Protein AF-A0A535AU39-F1 (afdb_monomer_lite)

Foldseek 3Di:
DDPPPPPPDPPPVVVVVVVVVVVVLVVLLVVLVVLVVVLLVLLVVLLPPPDPVSVVSNVVSLCQLVDPPDPDCSRLCNSCVSNVHDSVVVNVVSVVVSVVVVVVVVVVVVVVVVVVVVPPDDD

Secondary structure (DSSP, 8-state):
---------TT-HHHHHHHHHHHHHHHHHHHHHHHHHHHHHHHHHHTT--SHHHHHHHHHHHHHHH--S---TTSHHHHHHHTT--HHHHHHHHHHHHHHHHHHHHHHHHHHHHHHHTT----

Structure (mmCIF, N/CA/C/O backbone):
data_AF-A0A535AU39-F1
#
_entry.id   AF-A0A535AU39-F1
#
loop_
_atom_site.group_PDB
_atom_site.id
_atom_site.type_symbol
_atom_site.label_atom_id
_atom_site.label_alt_id
_atom_site.label_comp_id
_atom_site.label_asym_id
_atom_site.label_entity_id
_atom_site.label_seq_id
_atom_site.pdbx_PDB_ins_code
_atom_site.Cartn_x
_atom_site.Cartn_y
_atom_site.Cartn_z
_atom_site.occupancy
_atom_site.B_iso_or_equiv
_atom_site.auth_seq_id
_atom_site.auth_comp_id
_atom_site.auth_asym_id
_atom_site.auth_atom_id
_atom_site.pdbx_PDB_model_num
ATOM 1 N N . MET A 1 1 ? 20.926 -8.770 -53.263 1.00 43.84 1 MET A N 1
ATOM 2 C CA . MET A 1 1 ? 21.446 -9.957 -52.551 1.00 43.84 1 MET A CA 1
ATOM 3 C C . MET A 1 1 ? 22.374 -9.451 -51.469 1.00 43.84 1 MET A C 1
ATOM 5 O O . MET A 1 1 ? 23.566 -9.347 -51.707 1.00 43.84 1 MET A O 1
ATOM 9 N N . ASN A 1 2 ? 21.834 -9.047 -50.320 1.00 40.00 2 ASN A N 1
ATOM 10 C CA . ASN A 1 2 ? 22.649 -8.445 -49.267 1.00 40.00 2 ASN A CA 1
ATOM 11 C C . ASN A 1 2 ? 22.235 -9.064 -47.926 1.00 40.00 2 ASN A C 1
ATOM 13 O O . ASN A 1 2 ? 21.694 -8.388 -47.061 1.00 40.00 2 ASN A O 1
ATOM 17 N N . ASN A 1 3 ? 22.465 -10.372 -47.778 1.00 46.44 3 ASN A N 1
ATOM 18 C CA . ASN A 1 3 ? 22.571 -10.984 -46.457 1.00 46.44 3 ASN A CA 1
ATOM 19 C C . ASN A 1 3 ? 23.986 -10.693 -45.955 1.00 46.44 3 ASN A C 1
ATOM 21 O O . ASN A 1 3 ? 24.897 -11.503 -46.113 1.00 46.44 3 ASN A O 1
ATOM 25 N N . SER A 1 4 ? 24.183 -9.501 -45.397 1.00 49.53 4 SER A N 1
ATOM 26 C CA . SER A 1 4 ? 25.342 -9.232 -44.556 1.00 49.53 4 SER A CA 1
ATOM 27 C C . SER A 1 4 ? 25.182 -10.064 -43.289 1.00 49.53 4 SER A C 1
ATOM 29 O O . SER A 1 4 ? 24.395 -9.735 -42.401 1.00 49.53 4 SER A O 1
ATOM 31 N N . LEU A 1 5 ? 25.894 -11.187 -43.271 1.00 53.16 5 LEU A N 1
ATOM 32 C CA . LEU A 1 5 ? 26.159 -12.007 -42.103 1.00 53.16 5 LEU A CA 1
ATOM 33 C C . LEU A 1 5 ? 26.654 -11.095 -40.977 1.00 53.16 5 LEU A C 1
ATOM 35 O O . LEU A 1 5 ? 27.794 -10.635 -40.997 1.00 53.16 5 LEU A O 1
ATOM 39 N N . VAL A 1 6 ? 25.786 -10.834 -40.001 1.00 56.03 6 VAL A N 1
ATOM 40 C CA . VAL A 1 6 ? 26.198 -10.343 -38.689 1.00 56.03 6 VAL A CA 1
ATOM 41 C C . VAL A 1 6 ? 26.995 -11.483 -38.069 1.00 56.03 6 VAL A C 1
ATOM 43 O O . VAL A 1 6 ? 26.440 -12.395 -37.457 1.00 56.03 6 VAL A O 1
ATOM 46 N N . PH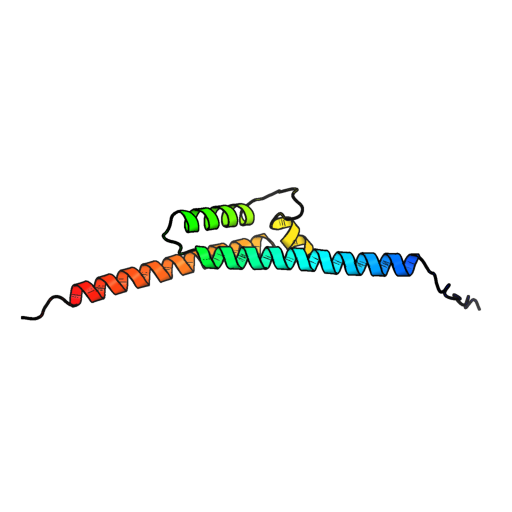E A 1 7 ? 28.304 -11.477 -38.298 1.00 47.31 7 PHE A N 1
ATOM 47 C CA . PHE A 1 7 ? 29.234 -12.176 -37.433 1.00 47.31 7 PHE A CA 1
ATOM 48 C C . PHE A 1 7 ? 29.077 -11.520 -36.059 1.00 47.31 7 PHE A C 1
ATOM 50 O O . PHE A 1 7 ? 29.540 -10.402 -35.847 1.00 47.31 7 PHE A O 1
ATOM 57 N N . ARG A 1 8 ? 28.290 -12.158 -35.180 1.00 58.34 8 ARG A N 1
ATOM 58 C CA . ARG A 1 8 ? 28.130 -11.747 -33.784 1.00 58.34 8 ARG A CA 1
ATOM 59 C C . ARG A 1 8 ? 29.518 -11.739 -33.160 1.00 58.34 8 ARG A C 1
ATOM 61 O O . ARG A 1 8 ? 30.106 -12.803 -32.978 1.00 58.34 8 ARG A O 1
ATOM 68 N N . ASP A 1 9 ? 30.019 -10.554 -32.845 1.00 61.50 9 ASP A N 1
ATOM 69 C CA . ASP A 1 9 ? 31.149 -10.425 -31.941 1.00 61.50 9 ASP A CA 1
ATOM 70 C C . ASP A 1 9 ? 30.758 -11.107 -30.610 1.00 61.50 9 ASP A C 1
ATOM 72 O O . ASP A 1 9 ? 29.681 -10.810 -30.076 1.00 61.50 9 ASP A O 1
ATOM 76 N N . PRO A 1 10 ? 31.559 -12.050 -30.076 1.00 63.94 10 PRO A N 1
ATOM 77 C CA . PRO A 1 10 ? 31.291 -12.694 -28.787 1.00 63.94 10 PRO A CA 1
ATOM 78 C C . PRO A 1 10 ? 31.254 -11.704 -27.606 1.00 63.94 10 PRO A C 1
ATOM 80 O O . PRO A 1 10 ? 30.829 -12.082 -26.516 1.00 63.94 10 PRO A O 1
ATOM 83 N N . THR A 1 11 ? 31.642 -10.445 -27.835 1.00 66.56 11 THR A N 1
ATOM 84 C CA . THR A 1 11 ? 31.619 -9.325 -26.889 1.00 66.56 11 THR A CA 1
ATOM 85 C C . THR A 1 11 ? 30.737 -8.174 -27.395 1.00 66.56 11 THR A C 1
ATOM 87 O O . THR A 1 11 ? 31.093 -7.007 -27.228 1.00 66.56 11 THR A O 1
ATOM 90 N N . ASP A 1 12 ? 29.588 -8.457 -28.025 1.00 69.31 12 ASP A N 1
ATOM 91 C CA . ASP A 1 12 ? 28.592 -7.415 -28.324 1.00 69.31 12 ASP A CA 1
ATOM 92 C C . ASP A 1 12 ? 28.110 -6.750 -27.019 1.00 69.31 12 ASP A C 1
ATOM 94 O O . ASP A 1 12 ? 27.172 -7.198 -26.352 1.00 69.31 12 ASP A O 1
ATOM 98 N N . SER A 1 13 ? 28.795 -5.666 -26.651 1.00 74.44 13 SER A N 1
ATOM 99 C CA . SER A 1 13 ? 28.543 -4.843 -25.468 1.00 74.44 13 SER A CA 1
ATOM 100 C C . SER A 1 13 ? 27.085 -4.373 -25.410 1.00 74.44 13 SER A C 1
ATOM 102 O O . SER A 1 13 ? 26.495 -4.304 -24.332 1.00 74.44 13 SER A O 1
ATOM 104 N N . GLY A 1 14 ? 26.454 -4.159 -26.572 1.00 79.69 14 GLY A N 1
ATOM 105 C CA . GLY A 1 14 ? 25.055 -3.749 -26.661 1.00 79.69 14 GLY A CA 1
ATOM 106 C C . GLY A 1 14 ? 24.067 -4.833 -26.224 1.00 79.69 14 GLY A C 1
ATOM 107 O O . GLY A 1 14 ? 22.983 -4.514 -25.731 1.00 79.69 14 GLY A O 1
ATOM 108 N N . LEU A 1 15 ? 24.415 -6.117 -26.359 1.00 81.06 15 LEU A N 1
ATOM 109 C CA . LEU A 1 15 ? 23.597 -7.221 -25.851 1.00 81.06 15 LEU A CA 1
ATOM 110 C C . LEU A 1 15 ? 23.733 -7.352 -24.329 1.00 81.06 15 LEU A C 1
ATOM 112 O O . LEU A 1 15 ? 22.721 -7.511 -23.645 1.00 81.06 15 LEU A O 1
ATOM 116 N N . LEU A 1 16 ? 24.954 -7.234 -23.797 1.00 81.50 16 LEU A N 1
ATOM 117 C CA . LEU A 1 16 ? 25.204 -7.269 -22.351 1.00 81.50 16 LEU A CA 1
ATOM 118 C C . LEU A 1 16 ? 24.504 -6.116 -21.625 1.00 81.50 16 LEU A C 1
ATOM 120 O O . LEU A 1 16 ? 23.841 -6.352 -20.617 1.00 81.50 16 LEU A O 1
ATOM 124 N N . GLU A 1 17 ? 24.569 -4.896 -22.160 1.00 83.81 17 GLU A N 1
ATOM 125 C CA . GLU A 1 17 ? 23.888 -3.731 -21.584 1.00 83.81 17 GLU A CA 1
ATOM 126 C C . GLU A 1 17 ? 22.369 -3.948 -21.483 1.00 83.81 17 GLU A C 1
ATOM 128 O O . GLU A 1 17 ? 21.757 -3.661 -20.454 1.00 83.81 17 GLU A O 1
ATOM 133 N N . ARG A 1 18 ? 21.751 -4.523 -22.523 1.00 86.75 18 ARG A N 1
ATOM 134 C CA . ARG A 1 18 ? 20.310 -4.828 -22.535 1.00 86.75 18 ARG A CA 1
ATOM 135 C C . ARG A 1 18 ? 19.931 -5.900 -21.520 1.00 86.75 18 ARG A C 1
ATOM 137 O O . ARG A 1 18 ? 18.894 -5.766 -20.873 1.00 86.75 18 ARG A O 1
ATOM 144 N N . LEU A 1 19 ? 20.744 -6.950 -21.383 1.00 85.88 19 LEU A N 1
ATOM 145 C CA . LEU A 1 19 ? 20.506 -8.012 -20.402 1.00 85.88 19 LEU A CA 1
ATOM 146 C C . LEU A 1 19 ? 20.657 -7.496 -18.969 1.00 85.88 19 LEU A C 1
ATOM 148 O O . LEU A 1 19 ? 19.803 -7.777 -18.135 1.00 85.88 19 LEU A O 1
ATOM 152 N N . LEU A 1 20 ? 21.695 -6.702 -18.694 1.00 85.88 20 LEU A N 1
ATOM 153 C CA . LEU A 1 20 ? 21.896 -6.086 -17.382 1.00 85.88 20 LEU A CA 1
ATOM 154 C C . LEU A 1 20 ? 20.756 -5.128 -17.039 1.00 85.88 20 LEU A C 1
ATOM 156 O O . LEU A 1 20 ? 20.186 -5.244 -15.960 1.00 85.88 20 LEU A O 1
ATOM 160 N N . ARG A 1 21 ? 20.366 -4.243 -17.967 1.00 84.12 21 ARG A N 1
ATOM 161 C CA . ARG A 1 21 ? 19.224 -3.336 -17.778 1.00 84.12 21 ARG A CA 1
ATOM 162 C C . ARG A 1 21 ? 17.941 -4.109 -17.479 1.00 84.12 21 ARG A C 1
ATOM 164 O O . ARG A 1 21 ? 17.206 -3.721 -16.582 1.00 84.12 21 ARG A O 1
ATOM 171 N N . LYS A 1 22 ? 17.686 -5.200 -18.205 1.00 85.38 22 LYS A N 1
ATOM 172 C CA . LYS A 1 22 ? 16.509 -6.042 -17.981 1.00 85.38 22 LYS A CA 1
ATOM 173 C C . LYS A 1 22 ? 16.533 -6.710 -16.602 1.00 85.38 22 LYS A C 1
ATOM 175 O O . LYS A 1 22 ? 15.540 -6.631 -15.897 1.00 85.38 22 LYS A O 1
ATOM 180 N N . ASN A 1 23 ? 17.659 -7.294 -16.195 1.00 85.38 23 ASN A N 1
ATOM 181 C CA . ASN A 1 23 ? 17.791 -7.911 -14.871 1.00 85.38 23 ASN A CA 1
ATOM 182 C C . ASN A 1 23 ? 17.662 -6.883 -13.735 1.00 85.38 23 ASN A C 1
ATOM 184 O O . ASN A 1 23 ? 17.061 -7.181 -12.709 1.00 85.38 23 ASN A O 1
ATOM 188 N N . ILE A 1 24 ? 18.226 -5.681 -13.909 1.00 84.56 24 ILE A N 1
ATOM 189 C CA . ILE A 1 24 ? 18.095 -4.585 -12.938 1.00 84.56 24 ILE A CA 1
ATOM 190 C C . ILE A 1 24 ? 16.632 -4.160 -12.837 1.00 84.56 24 ILE A C 1
ATOM 192 O O . ILE A 1 24 ? 16.116 -4.099 -11.731 1.00 84.56 24 ILE A O 1
ATOM 196 N N . GLN A 1 25 ? 15.949 -3.961 -13.968 1.00 83.19 25 GLN A N 1
ATOM 197 C CA . GLN A 1 25 ? 14.528 -3.619 -13.986 1.00 83.19 25 GLN A CA 1
ATOM 198 C C . GLN A 1 25 ? 13.671 -4.699 -13.305 1.00 83.19 25 GLN A C 1
ATOM 200 O O . GLN A 1 25 ? 12.827 -4.376 -12.480 1.00 83.19 25 GLN A O 1
ATOM 205 N N . GLU A 1 26 ? 13.917 -5.981 -13.593 1.00 87.88 26 GLU A N 1
ATOM 206 C CA . GLU A 1 26 ? 13.230 -7.097 -12.927 1.00 87.88 26 GLU A CA 1
ATOM 207 C C . GLU A 1 26 ? 13.506 -7.115 -11.411 1.00 87.88 26 GLU A C 1
ATOM 209 O O . GLU A 1 26 ? 12.615 -7.416 -10.616 1.00 87.88 26 GLU A O 1
ATOM 214 N N . GLY A 1 27 ? 14.723 -6.753 -10.993 1.00 92.44 27 GLY A N 1
ATOM 215 C CA . GLY A 1 27 ? 15.089 -6.613 -9.583 1.00 92.44 27 GLY A CA 1
ATOM 216 C C . GLY A 1 27 ? 14.426 -5.417 -8.893 1.00 92.44 27 GLY A C 1
ATOM 217 O O . GLY A 1 27 ? 13.954 -5.548 -7.765 1.00 92.44 27 GLY A O 1
ATOM 218 N N . GLU A 1 28 ? 14.360 -4.268 -9.564 1.00 93.31 28 GLU A N 1
ATOM 219 C CA . GLU A 1 28 ? 13.700 -3.050 -9.082 1.00 93.31 28 GLU A CA 1
ATOM 220 C C . GLU A 1 28 ? 12.189 -3.262 -8.943 1.00 93.31 28 GLU A C 1
ATOM 222 O O . GLU A 1 28 ? 11.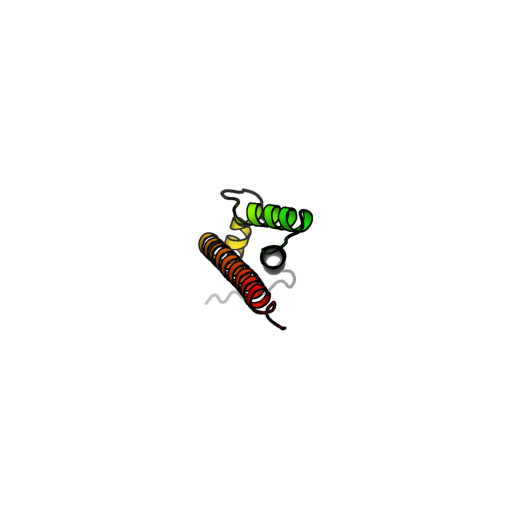634 -3.003 -7.876 1.00 93.31 28 GLU A O 1
ATOM 227 N N . GLU A 1 29 ? 11.534 -3.814 -9.969 1.00 93.69 29 GLU A N 1
ATOM 228 C CA . GLU A 1 29 ? 10.114 -4.183 -9.930 1.00 93.69 29 GLU A CA 1
ATOM 229 C C . GLU A 1 29 ? 9.848 -5.222 -8.828 1.00 93.69 29 GLU A C 1
ATOM 231 O O . GLU A 1 29 ? 8.876 -5.107 -8.080 1.00 93.69 29 GLU A O 1
ATOM 236 N N . GLY A 1 30 ? 10.744 -6.201 -8.657 1.00 95.75 30 GLY A N 1
ATOM 237 C CA . GLY A 1 30 ? 10.669 -7.177 -7.570 1.00 95.75 30 GLY A CA 1
ATOM 238 C C . GLY A 1 30 ? 10.756 -6.539 -6.179 1.00 95.75 30 GLY A C 1
ATOM 239 O O . GLY A 1 30 ? 9.983 -6.895 -5.288 1.00 95.75 30 GLY A O 1
ATOM 240 N N . LEU A 1 31 ? 11.652 -5.568 -5.991 1.00 96.31 31 LEU A N 1
ATOM 241 C CA . LEU A 1 31 ? 11.767 -4.816 -4.741 1.00 96.31 31 LEU A CA 1
ATOM 242 C C . LEU A 1 31 ? 10.520 -3.963 -4.487 1.00 96.31 31 LEU A C 1
ATOM 244 O O . LEU A 1 31 ? 9.985 -3.981 -3.383 1.00 96.31 31 LEU A O 1
ATOM 248 N N . MET A 1 32 ? 10.031 -3.251 -5.501 1.00 97.12 32 MET A N 1
ATOM 249 C CA . MET A 1 32 ? 8.816 -2.438 -5.403 1.00 97.12 32 MET A CA 1
ATOM 250 C C . MET A 1 32 ? 7.591 -3.289 -5.050 1.00 97.12 32 MET A C 1
ATOM 252 O O . MET A 1 32 ? 6.793 -2.898 -4.198 1.00 97.12 32 MET A O 1
ATOM 256 N N . LEU A 1 33 ? 7.470 -4.483 -5.639 1.00 96.62 33 LEU A N 1
ATOM 257 C CA . LEU A 1 33 ? 6.423 -5.440 -5.288 1.00 96.62 33 LEU A CA 1
ATOM 258 C C . LEU A 1 33 ? 6.547 -5.909 -3.835 1.00 96.62 33 LEU A C 1
ATOM 260 O O . LEU A 1 33 ? 5.535 -6.003 -3.145 1.00 96.62 33 LEU A O 1
ATOM 264 N N . ALA A 1 34 ? 7.766 -6.186 -3.365 1.00 97.12 34 ALA A N 1
ATOM 265 C CA . ALA A 1 34 ? 8.002 -6.582 -1.980 1.00 97.12 34 ALA A CA 1
ATOM 266 C C . ALA A 1 34 ? 7.605 -5.472 -0.994 1.00 97.12 34 ALA A C 1
ATOM 268 O O . ALA A 1 34 ? 6.924 -5.756 -0.013 1.00 97.12 34 ALA A O 1
ATOM 269 N N . VAL A 1 35 ? 7.960 -4.216 -1.288 1.00 96.81 35 VAL A N 1
ATOM 270 C CA . VAL A 1 35 ? 7.564 -3.049 -0.482 1.00 96.81 35 VAL A CA 1
ATOM 271 C C . VAL A 1 35 ? 6.042 -2.906 -0.446 1.00 96.81 35 VAL A C 1
ATOM 273 O O . VAL A 1 35 ? 5.467 -2.770 0.629 1.00 96.81 35 VAL A O 1
ATOM 276 N N . LEU A 1 36 ? 5.369 -3.002 -1.598 1.00 97.06 36 LEU A N 1
ATOM 277 C CA . LEU A 1 36 ? 3.908 -2.923 -1.656 1.00 97.06 36 LEU A CA 1
ATOM 278 C C . LEU A 1 36 ? 3.232 -4.063 -0.882 1.00 97.06 36 LEU A C 1
ATOM 280 O O . LEU A 1 36 ? 2.226 -3.843 -0.209 1.00 97.06 36 LEU A O 1
ATOM 284 N N . ALA A 1 37 ? 3.758 -5.284 -0.990 1.00 95.94 37 ALA A N 1
ATOM 285 C CA . ALA A 1 37 ? 3.213 -6.442 -0.294 1.00 95.94 37 ALA A CA 1
ATOM 286 C C . ALA A 1 37 ? 3.349 -6.304 1.229 1.00 95.94 37 ALA A C 1
ATOM 288 O O . ALA A 1 37 ? 2.369 -6.537 1.938 1.00 95.94 37 ALA A O 1
ATOM 289 N N . ASP A 1 38 ? 4.520 -5.878 1.712 1.00 95.88 38 ASP A N 1
ATOM 290 C CA . ASP A 1 38 ? 4.777 -5.646 3.138 1.00 95.88 38 ASP A CA 1
ATOM 291 C C . ASP A 1 38 ? 3.866 -4.543 3.695 1.00 95.88 38 ASP A C 1
ATOM 293 O O . ASP A 1 38 ? 3.175 -4.757 4.691 1.00 95.88 38 ASP A O 1
ATOM 297 N N . ALA A 1 39 ? 3.747 -3.420 2.980 1.00 95.50 39 ALA A N 1
ATOM 298 C CA . ALA A 1 39 ? 2.843 -2.322 3.319 1.00 95.50 39 ALA A CA 1
ATOM 299 C C . ALA A 1 39 ? 1.382 -2.780 3.469 1.00 95.50 39 ALA A C 1
ATOM 301 O O . ALA A 1 39 ? 0.704 -2.478 4.455 1.00 95.50 39 ALA A O 1
ATOM 302 N N . VAL A 1 40 ? 0.881 -3.562 2.506 1.00 94.75 40 VAL A N 1
ATOM 303 C CA . VAL A 1 40 ? -0.489 -4.095 2.547 1.00 94.75 40 VAL A CA 1
ATOM 304 C C . VAL A 1 40 ? -0.663 -5.092 3.694 1.00 94.75 40 VAL A C 1
ATOM 306 O O . VAL A 1 40 ? -1.700 -5.066 4.364 1.00 94.75 40 VAL A O 1
ATOM 309 N N . GLU A 1 41 ? 0.323 -5.951 3.954 1.00 93.69 41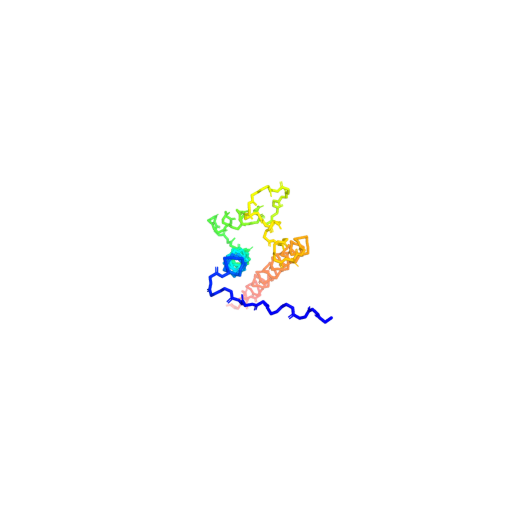 GLU A N 1
ATOM 310 C CA . GLU A 1 41 ? 0.294 -6.876 5.090 1.00 93.69 41 GLU A CA 1
ATOM 311 C C . GLU A 1 41 ? 0.239 -6.111 6.420 1.00 93.69 41 GLU A C 1
ATOM 313 O O . GLU A 1 41 ? -0.620 -6.393 7.262 1.00 93.69 41 GLU A O 1
ATOM 318 N N . TYR A 1 42 ? 1.091 -5.099 6.591 1.00 94.12 42 TYR A N 1
ATOM 319 C CA . TYR A 1 42 ? 1.114 -4.234 7.769 1.00 94.12 42 TYR A CA 1
ATOM 320 C C . TYR A 1 42 ? -0.206 -3.484 7.954 1.00 94.12 42 TYR A C 1
ATOM 322 O O . TYR A 1 42 ? -0.789 -3.521 9.045 1.00 94.12 42 TYR A O 1
ATOM 330 N N . PHE A 1 43 ? -0.728 -2.877 6.886 1.00 93.31 43 PHE A N 1
ATOM 331 C CA . PHE A 1 43 ? -2.015 -2.187 6.898 1.00 93.31 43 PHE A CA 1
ATOM 332 C C . PHE A 1 43 ? -3.136 -3.115 7.375 1.00 93.31 43 PHE A C 1
ATOM 334 O O . PHE A 1 43 ? -3.924 -2.756 8.252 1.00 93.31 43 PHE A O 1
ATOM 341 N N . GLN A 1 44 ? -3.195 -4.339 6.843 1.00 91.94 44 GLN A N 1
ATOM 342 C CA . GLN A 1 44 ? -4.219 -5.310 7.221 1.00 91.94 44 GLN A CA 1
ATOM 343 C C . GLN A 1 44 ? -4.050 -5.811 8.658 1.00 91.94 44 GLN A C 1
ATOM 345 O O . GLN A 1 44 ? -5.035 -5.943 9.389 1.00 91.94 44 GLN A O 1
ATOM 350 N N . LYS A 1 45 ? -2.809 -6.059 9.078 1.00 91.81 45 LYS A N 1
ATOM 351 C CA . LYS A 1 45 ? -2.466 -6.566 10.409 1.00 91.81 45 LYS A CA 1
ATOM 352 C C . LYS A 1 45 ? -2.856 -5.599 11.522 1.00 91.81 45 LYS A C 1
ATOM 354 O O . LYS A 1 45 ? -3.393 -6.034 12.540 1.00 91.81 45 LYS A O 1
ATOM 359 N N . TYR A 1 46 ? -2.610 -4.303 11.337 1.00 93.75 46 TYR A N 1
ATOM 360 C CA . TYR A 1 46 ? -2.830 -3.300 12.383 1.00 93.75 46 TYR A CA 1
ATOM 361 C C . TYR A 1 46 ? -4.165 -2.549 12.270 1.00 93.75 46 TYR A C 1
ATOM 363 O O . TYR A 1 46 ? -4.474 -1.720 13.123 1.00 93.75 46 TYR A O 1
ATOM 371 N N . VAL A 1 47 ? -5.021 -2.886 11.297 1.00 92.75 47 VAL A N 1
ATOM 372 C CA . VAL A 1 47 ? -6.312 -2.202 11.083 1.00 92.75 47 VAL A CA 1
ATOM 373 C C . VAL A 1 47 ? -7.267 -2.250 12.291 1.00 92.75 47 VAL A C 1
ATOM 375 O O . VAL A 1 47 ? -8.119 -1.367 12.446 1.00 92.75 47 VAL A O 1
ATOM 378 N N . LEU A 1 48 ? -7.146 -3.288 13.130 1.00 92.12 48 LEU A N 1
ATOM 379 C CA . LEU A 1 48 ? -7.932 -3.506 14.354 1.00 92.12 48 LEU A CA 1
ATOM 380 C C . LEU A 1 48 ? -7.086 -3.383 15.634 1.00 92.12 48 LEU A C 1
ATOM 382 O O . LEU A 1 48 ? -7.526 -3.836 16.688 1.00 92.12 48 LEU A O 1
ATOM 386 N N . ALA A 1 49 ? -5.875 -2.825 15.561 1.00 92.31 49 ALA A N 1
ATOM 387 C CA . ALA A 1 49 ? -5.023 -2.689 16.737 1.00 92.31 49 ALA A CA 1
ATOM 388 C C . ALA A 1 49 ? -5.671 -1.781 17.799 1.00 92.31 49 ALA A C 1
ATOM 390 O O . ALA A 1 49 ? -6.126 -0.672 17.507 1.00 92.31 49 ALA A O 1
ATOM 391 N N . GLU A 1 50 ? -5.710 -2.255 19.044 1.00 89.62 50 GLU A N 1
ATOM 392 C CA . GLU A 1 50 ? -6.278 -1.512 20.177 1.00 89.62 50 GLU A CA 1
ATOM 393 C C . GLU A 1 50 ? -5.206 -0.735 20.956 1.00 89.62 50 GLU A C 1
ATOM 395 O O . GLU A 1 50 ? -5.512 0.292 21.570 1.00 89.62 50 GLU A O 1
ATOM 400 N N . ASP A 1 51 ? -3.952 -1.192 20.900 1.00 94.00 51 ASP A N 1
ATOM 401 C CA . ASP A 1 51 ? -2.814 -0.572 21.567 1.00 94.00 51 ASP A CA 1
ATOM 402 C C . ASP A 1 51 ? -2.269 0.639 20.793 1.00 94.00 51 ASP A C 1
ATOM 404 O O . ASP A 1 51 ? -2.318 0.712 19.565 1.00 94.00 51 ASP A O 1
ATOM 408 N N . GLU A 1 52 ? -1.721 1.605 21.532 1.00 92.75 52 GLU A N 1
ATOM 409 C CA . GLU A 1 52 ? -1.226 2.870 20.971 1.00 92.75 52 GLU A CA 1
ATOM 410 C C . GLU A 1 52 ? -0.090 2.668 19.959 1.00 92.75 52 GLU A C 1
ATOM 412 O O . GLU A 1 52 ? -0.008 3.387 18.964 1.00 92.75 52 GLU A O 1
ATOM 417 N N . LYS A 1 53 ? 0.767 1.660 20.172 1.00 92.31 53 LYS A N 1
ATOM 418 C CA . LYS A 1 53 ? 1.871 1.359 19.257 1.00 92.31 53 LYS A CA 1
ATOM 419 C C . LYS A 1 53 ? 1.338 0.845 17.919 1.00 92.31 53 LYS A C 1
ATOM 421 O O . LYS A 1 53 ? 1.758 1.340 16.878 1.00 92.31 53 LYS A O 1
ATOM 426 N N . GLY A 1 54 ? 0.409 -0.109 17.943 1.00 91.44 54 GLY A N 1
ATOM 427 C CA . GLY A 1 54 ? -0.226 -0.648 16.744 1.00 91.44 54 GLY A CA 1
ATOM 428 C C . GLY A 1 54 ? -1.005 0.410 15.961 1.00 91.44 54 GLY A C 1
ATOM 429 O O . GLY A 1 54 ? -0.883 0.465 14.741 1.00 91.44 54 GLY A O 1
ATOM 430 N N . LYS A 1 55 ? -1.728 1.309 16.644 1.00 92.81 55 LYS A N 1
ATOM 431 C CA . LYS A 1 55 ? -2.411 2.441 15.989 1.00 92.81 55 LYS A CA 1
ATOM 432 C C . LYS A 1 55 ? -1.440 3.377 15.282 1.00 92.81 55 LYS A C 1
ATOM 434 O O . LYS A 1 55 ? -1.723 3.798 14.167 1.00 92.81 55 LYS A O 1
ATOM 439 N N . LYS A 1 56 ? -0.310 3.693 15.922 1.00 93.88 56 LYS A N 1
ATOM 440 C CA . LYS A 1 56 ? 0.701 4.572 15.332 1.00 93.88 56 LYS A CA 1
ATOM 441 C C . LYS A 1 56 ? 1.314 3.952 14.076 1.00 93.88 56 LYS A C 1
ATOM 443 O O . LYS A 1 56 ? 1.373 4.616 13.053 1.00 93.88 56 LYS A O 1
ATOM 448 N N . LEU A 1 57 ? 1.689 2.673 14.143 1.00 91.69 57 LEU A N 1
ATOM 449 C CA . LEU A 1 57 ? 2.213 1.938 12.987 1.00 91.69 57 LEU A CA 1
ATOM 450 C C . LEU A 1 57 ? 1.194 1.884 11.842 1.00 91.69 57 LEU A C 1
ATOM 452 O O . LEU A 1 57 ? 1.547 2.108 10.693 1.00 91.69 57 LEU A O 1
ATOM 456 N N . PHE A 1 58 ? -0.080 1.635 12.158 1.00 93.94 58 PHE A N 1
ATOM 457 C CA . PHE A 1 58 ? -1.150 1.681 11.162 1.00 93.94 58 PHE A CA 1
ATOM 458 C C . PHE A 1 58 ? -1.287 3.067 10.523 1.00 93.94 58 PHE A C 1
ATOM 460 O O . PHE A 1 58 ? -1.489 3.162 9.319 1.00 93.94 58 PHE A O 1
ATOM 467 N N . GLN A 1 59 ? -1.210 4.132 11.322 1.00 95.00 59 GLN A N 1
ATOM 468 C CA . GLN A 1 59 ? -1.338 5.499 10.831 1.00 95.00 59 GLN A CA 1
ATOM 469 C C . GLN A 1 59 ? -0.176 5.883 9.910 1.00 95.00 59 GLN A C 1
ATOM 471 O O . GLN A 1 59 ? -0.430 6.447 8.855 1.00 95.00 59 GLN A O 1
ATOM 476 N N . GLU A 1 60 ? 1.063 5.553 10.282 1.00 94.00 60 GLU A N 1
ATOM 477 C CA . GLU A 1 60 ? 2.249 5.792 9.446 1.00 94.00 60 GLU A CA 1
ATOM 478 C C . GLU A 1 60 ? 2.093 5.105 8.074 1.00 94.00 60 GLU A C 1
ATOM 480 O O . GLU A 1 60 ? 2.298 5.730 7.034 1.00 94.00 60 GLU A O 1
ATOM 485 N N . GLU A 1 61 ? 1.627 3.853 8.069 1.00 95.00 61 GLU A N 1
ATOM 486 C CA . GLU A 1 61 ? 1.389 3.091 6.840 1.00 95.00 61 GLU A CA 1
ATOM 487 C C . GLU A 1 61 ? 0.231 3.663 6.006 1.00 95.00 61 GLU A C 1
ATOM 489 O O . GLU A 1 61 ? 0.321 3.822 4.789 1.00 95.00 61 GLU A O 1
ATOM 494 N N . GLU A 1 62 ? -0.879 4.014 6.659 1.00 96.00 62 GLU A N 1
ATOM 495 C CA . GLU A 1 62 ? -2.031 4.633 6.008 1.00 96.00 62 GLU A CA 1
ATOM 496 C C . GLU A 1 62 ? -1.674 5.990 5.393 1.00 96.00 62 GLU A C 1
ATOM 498 O O . GLU A 1 62 ? -2.119 6.289 4.287 1.00 96.00 62 GLU A O 1
ATOM 503 N N . GLU A 1 63 ? -0.864 6.800 6.072 1.00 96.56 63 GLU A N 1
ATOM 504 C CA . GLU A 1 63 ? -0.388 8.082 5.555 1.00 96.56 63 GLU A CA 1
ATOM 505 C C . GLU A 1 63 ? 0.463 7.891 4.300 1.00 96.56 63 GLU A C 1
ATOM 507 O O . GLU A 1 63 ? 0.216 8.579 3.311 1.00 96.56 63 GLU A O 1
ATOM 512 N N . TRP A 1 64 ? 1.374 6.913 4.278 1.00 96.94 64 TRP A N 1
ATOM 513 C CA . TRP A 1 64 ? 2.158 6.592 3.081 1.00 96.94 64 TRP A CA 1
ATOM 514 C C . TRP A 1 64 ? 1.276 6.122 1.910 1.00 96.94 64 TRP A C 1
ATOM 516 O O . TRP A 1 64 ? 1.415 6.612 0.788 1.00 96.94 64 TRP A O 1
ATOM 526 N N . ILE A 1 65 ? 0.292 5.251 2.167 1.00 96.00 65 ILE A N 1
ATOM 527 C CA . ILE A 1 65 ? -0.674 4.788 1.150 1.00 96.00 65 ILE A CA 1
ATOM 528 C C . ILE A 1 65 ? -1.568 5.933 0.655 1.00 96.00 65 ILE A C 1
ATOM 530 O O . ILE A 1 65 ? -2.045 5.905 -0.482 1.00 96.00 65 ILE A O 1
ATOM 534 N N . LEU A 1 66 ? -1.857 6.931 1.496 1.00 96.12 66 LEU A N 1
ATOM 535 C CA . LEU A 1 66 ? -2.743 8.060 1.193 1.00 96.12 66 LEU A CA 1
ATOM 536 C C . LEU A 1 66 ? -2.014 9.316 0.691 1.00 96.12 66 LEU A C 1
ATOM 538 O O . LEU A 1 66 ? -2.673 10.198 0.132 1.00 96.12 66 LEU A O 1
ATOM 542 N N . GLU A 1 67 ? -0.688 9.367 0.782 1.00 96.12 67 GLU A N 1
ATOM 543 C CA . GLU A 1 67 ? 0.147 10.439 0.237 1.00 96.12 67 GLU A CA 1
ATOM 544 C C . GLU A 1 67 ? -0.071 10.581 -1.277 1.00 96.12 67 GLU A C 1
ATOM 546 O O . GLU A 1 67 ? -0.323 9.594 -1.965 1.00 96.12 67 GLU A O 1
ATOM 551 N N . LYS A 1 68 ? -0.036 11.807 -1.811 1.00 93.44 68 LYS A N 1
ATOM 552 C CA . LYS A 1 68 ? -0.252 12.098 -3.238 1.00 93.44 68 LYS A CA 1
ATOM 553 C C . LYS A 1 68 ? 0.807 13.052 -3.761 1.00 93.44 68 LYS A C 1
ATOM 555 O O . LYS A 1 68 ? 1.201 13.960 -3.032 1.00 93.44 68 LYS A O 1
ATOM 560 N N . ASN A 1 69 ? 1.138 12.934 -5.046 1.00 90.94 69 ASN A N 1
ATOM 561 C CA . ASN A 1 69 ? 2.104 13.791 -5.741 1.00 90.94 69 ASN A CA 1
ATOM 562 C C . ASN A 1 69 ? 3.484 13.773 -5.061 1.00 90.94 69 ASN A C 1
ATOM 564 O O . ASN A 1 69 ? 4.105 14.816 -4.864 1.00 90.94 69 ASN A O 1
ATOM 568 N N . SER A 1 70 ? 3.921 12.588 -4.640 1.00 91.12 70 SER A N 1
ATOM 569 C CA . SER A 1 70 ? 5.214 12.392 -3.991 1.00 91.12 70 SER A CA 1
ATOM 570 C C . SER A 1 70 ? 6.267 12.040 -5.037 1.00 91.12 70 SER A C 1
ATOM 572 O O . SER A 1 70 ? 6.157 11.023 -5.722 1.00 91.12 70 SER A O 1
ATOM 574 N N . ASP A 1 71 ? 7.316 12.857 -5.122 1.00 90.38 71 ASP A N 1
ATOM 575 C CA . ASP A 1 71 ? 8.456 12.634 -6.024 1.00 90.38 71 ASP A CA 1
ATOM 576 C C . ASP A 1 71 ? 9.388 11.506 -5.534 1.00 90.38 71 ASP A C 1
ATOM 578 O O . ASP A 1 71 ? 10.404 11.194 -6.161 1.00 90.38 71 ASP A O 1
ATOM 582 N N . TRP A 1 72 ? 9.086 10.892 -4.385 1.00 93.94 72 TRP A N 1
ATOM 583 C CA . TRP A 1 72 ? 9.912 9.835 -3.819 1.00 93.94 72 TRP A CA 1
ATOM 584 C C . TRP A 1 72 ? 9.789 8.536 -4.623 1.00 93.94 72 TRP A C 1
ATOM 586 O O . TRP A 1 72 ? 8.689 8.069 -4.896 1.00 93.94 72 TRP A O 1
ATOM 596 N N . LEU A 1 73 ? 10.917 7.904 -4.965 1.00 91.38 73 LEU A N 1
ATOM 597 C CA . LEU A 1 73 ? 10.966 6.697 -5.808 1.00 91.38 73 LEU A CA 1
ATOM 598 C C . LEU A 1 73 ? 10.091 5.540 -5.293 1.00 91.38 73 LEU A C 1
ATOM 600 O O . LEU A 1 73 ? 9.487 4.828 -6.087 1.00 91.38 73 LEU A O 1
ATOM 604 N N . PHE A 1 74 ? 10.016 5.374 -3.972 1.00 94.25 74 PHE A N 1
ATOM 605 C CA . PHE A 1 74 ? 9.184 4.369 -3.307 1.00 94.25 74 PHE A CA 1
ATOM 606 C C . PHE A 1 74 ? 7.915 4.985 -2.711 1.00 94.25 74 PHE A C 1
ATOM 608 O O . PHE A 1 74 ? 7.400 4.504 -1.706 1.00 94.25 74 PHE A O 1
ATOM 615 N N . SER A 1 75 ? 7.405 6.070 -3.297 1.00 96.75 75 SER A N 1
ATOM 616 C CA . SER A 1 75 ? 6.042 6.497 -3.009 1.00 96.75 75 SER A CA 1
ATOM 617 C C . SER A 1 75 ? 5.061 5.435 -3.502 1.00 96.75 75 SER A C 1
ATOM 619 O O . SER A 1 75 ? 5.314 4.724 -4.480 1.00 96.75 75 SER A O 1
ATOM 621 N N . PHE A 1 76 ? 3.918 5.332 -2.832 1.00 96.88 76 PHE A N 1
ATOM 622 C CA . PHE A 1 76 ? 2.876 4.384 -3.209 1.00 96.88 76 PHE A CA 1
ATOM 623 C C . PHE A 1 76 ? 2.437 4.543 -4.679 1.00 96.88 76 PHE A C 1
ATOM 625 O O . PHE A 1 76 ? 2.206 3.549 -5.369 1.00 96.88 76 PHE A O 1
ATOM 632 N N . GLU A 1 77 ? 2.354 5.784 -5.176 1.00 96.50 77 GLU A N 1
ATOM 633 C CA . GLU A 1 77 ? 1.977 6.078 -6.567 1.00 96.50 77 GLU A CA 1
ATOM 634 C C . GLU A 1 77 ? 3.030 5.576 -7.549 1.00 96.50 77 GLU A C 1
ATOM 636 O O . GLU A 1 77 ? 2.689 4.814 -8.451 1.00 96.50 77 GLU A O 1
ATOM 641 N N . ASN A 1 78 ? 4.303 5.904 -7.315 1.00 96.06 78 ASN A N 1
ATOM 642 C CA . ASN A 1 78 ? 5.399 5.501 -8.195 1.00 96.06 78 ASN A CA 1
ATOM 643 C C . ASN A 1 78 ? 5.559 3.976 -8.240 1.00 96.06 78 ASN A C 1
ATOM 645 O O . ASN A 1 78 ? 5.774 3.407 -9.310 1.00 96.06 78 ASN A O 1
ATOM 649 N N . ILE A 1 79 ? 5.379 3.298 -7.102 1.00 96.75 79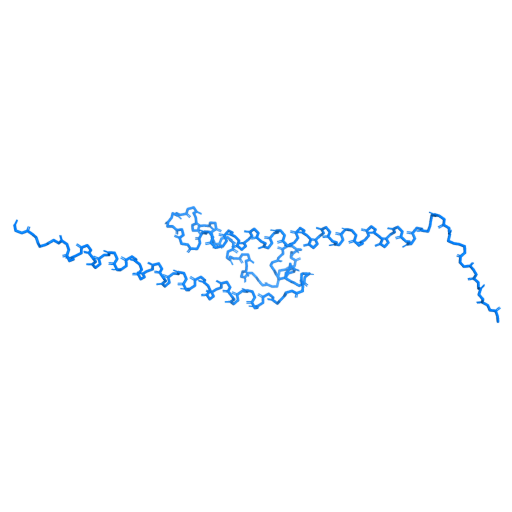 ILE A N 1
ATOM 650 C CA . ILE A 1 79 ? 5.366 1.832 -7.044 1.00 96.75 79 ILE A CA 1
ATOM 651 C C . ILE A 1 79 ? 4.202 1.259 -7.858 1.00 96.75 79 ILE A C 1
ATOM 653 O O . ILE A 1 79 ? 4.405 0.346 -8.659 1.00 96.75 79 ILE A O 1
ATOM 657 N N . CYS A 1 80 ? 2.983 1.779 -7.682 1.00 96.75 80 CYS A N 1
ATOM 658 C CA . CYS A 1 80 ? 1.831 1.309 -8.450 1.00 96.75 80 CYS A CA 1
ATOM 659 C C . CYS A 1 80 ? 2.045 1.514 -9.953 1.00 96.75 80 CYS A C 1
ATOM 661 O O . CYS A 1 80 ? 1.814 0.590 -10.729 1.00 96.75 80 CYS A O 1
ATOM 663 N N . GLU A 1 81 ? 2.536 2.680 -10.366 1.00 94.56 81 GLU A N 1
ATOM 664 C CA . GLU A 1 81 ? 2.801 2.995 -11.770 1.00 94.56 81 GLU A CA 1
ATOM 665 C C . GLU A 1 81 ? 3.866 2.078 -12.385 1.00 94.56 81 GLU A C 1
ATOM 667 O O . GLU A 1 81 ? 3.641 1.517 -13.462 1.00 94.56 81 GLU A O 1
ATOM 672 N N . ALA A 1 82 ? 4.982 1.852 -11.683 1.00 94.50 82 ALA A N 1
ATOM 673 C CA . ALA A 1 82 ? 6.041 0.942 -12.122 1.00 94.50 82 ALA A CA 1
ATOM 674 C C . ALA A 1 82 ? 5.528 -0.500 -12.290 1.00 94.50 82 ALA A C 1
ATOM 676 O O . ALA A 1 82 ? 5.844 -1.168 -13.276 1.00 94.50 82 ALA A O 1
ATOM 677 N N . LEU A 1 83 ? 4.658 -0.950 -11.380 1.00 95.19 83 LEU A N 1
ATOM 678 C CA . LEU A 1 83 ? 4.013 -2.267 -11.419 1.00 95.19 83 LEU A CA 1
ATOM 679 C C . LEU A 1 83 ? 2.774 -2.326 -12.332 1.00 95.19 83 LEU A C 1
ATOM 681 O O . LEU A 1 83 ? 2.128 -3.372 -12.424 1.00 95.19 83 LEU A O 1
ATOM 685 N N . ARG A 1 84 ? 2.440 -1.231 -13.032 1.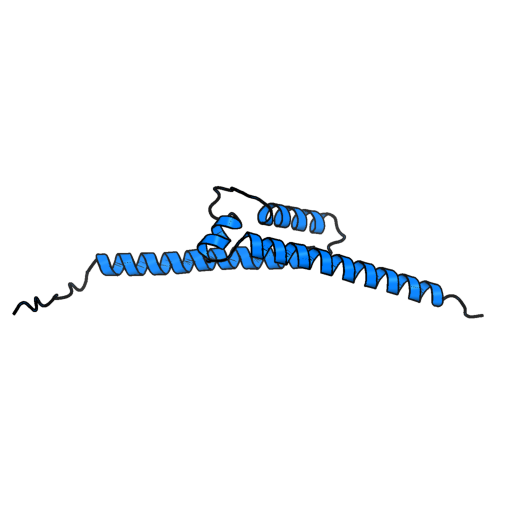00 95.62 84 ARG A N 1
ATOM 686 C CA . ARG A 1 84 ? 1.274 -1.102 -13.929 1.00 95.62 84 ARG A CA 1
ATOM 687 C C . ARG A 1 84 ? -0.076 -1.327 -13.232 1.00 95.62 84 ARG A C 1
ATOM 689 O O . ARG A 1 84 ? -1.005 -1.889 -13.816 1.00 95.62 84 ARG A O 1
ATOM 696 N N . LEU A 1 85 ? -0.180 -0.883 -11.987 1.00 96.19 85 LEU A N 1
ATOM 697 C CA . LEU A 1 85 ? -1.385 -0.872 -11.163 1.00 96.19 85 LEU A CA 1
ATOM 698 C C . LEU A 1 85 ? -1.977 0.543 -11.115 1.00 96.19 85 LEU A C 1
ATOM 700 O O . LEU A 1 85 ? -1.246 1.528 -11.139 1.00 96.19 85 LEU A O 1
ATOM 704 N N . ASP A 1 86 ? -3.303 0.655 -10.999 1.00 96.38 86 ASP A N 1
ATOM 705 C CA . ASP A 1 86 ? -3.955 1.946 -10.741 1.00 96.38 86 ASP A CA 1
ATOM 706 C C . ASP A 1 86 ? -3.901 2.262 -9.233 1.00 96.38 86 ASP A C 1
ATOM 708 O O . ASP A 1 86 ? -4.596 1.597 -8.449 1.00 96.38 86 ASP A O 1
ATOM 712 N N . PRO A 1 87 ? -3.131 3.278 -8.796 1.00 96.19 87 PRO A N 1
ATOM 713 C CA . PRO A 1 87 ? -3.014 3.615 -7.381 1.00 96.19 87 PRO A CA 1
ATOM 714 C C . PRO A 1 87 ? -4.361 4.005 -6.760 1.00 96.19 87 PRO A C 1
ATOM 716 O O . PRO A 1 87 ? -4.622 3.684 -5.600 1.00 96.19 87 PRO A O 1
ATOM 719 N N . ASN A 1 88 ? -5.258 4.656 -7.508 1.00 96.56 88 ASN A N 1
ATOM 720 C CA . ASN A 1 88 ? -6.569 5.045 -6.988 1.00 96.56 88 ASN A CA 1
ATOM 721 C C . ASN A 1 88 ? -7.446 3.823 -6.728 1.00 96.56 88 ASN A C 1
ATOM 723 O O . ASN A 1 88 ? -8.124 3.763 -5.701 1.00 96.56 88 ASN A O 1
ATOM 727 N N . TYR A 1 89 ? -7.403 2.837 -7.624 1.00 96.69 89 TYR A N 1
ATOM 728 C CA . TYR A 1 89 ? -8.140 1.588 -7.457 1.00 96.69 89 TYR A CA 1
ATOM 729 C C . TYR A 1 89 ? -7.675 0.824 -6.211 1.00 96.69 89 TYR A C 1
ATOM 731 O O . TYR A 1 89 ? -8.498 0.399 -5.396 1.00 96.69 89 TYR A O 1
ATOM 739 N N . ILE A 1 90 ? -6.358 0.706 -6.012 1.00 96.06 90 ILE A N 1
ATOM 740 C CA . ILE A 1 90 ? -5.798 0.024 -4.839 1.00 96.06 90 ILE A CA 1
ATOM 741 C C . ILE A 1 90 ? -6.187 0.753 -3.543 1.00 96.06 90 ILE A C 1
ATOM 743 O O . ILE A 1 90 ? -6.681 0.115 -2.609 1.00 96.06 90 ILE A O 1
ATOM 747 N N . ARG A 1 91 ? -6.072 2.089 -3.495 1.00 97.00 91 ARG A N 1
ATOM 748 C CA . ARG A 1 91 ? -6.506 2.896 -2.336 1.00 97.00 91 ARG A CA 1
ATOM 749 C C . ARG A 1 91 ? -7.981 2.684 -2.015 1.00 97.00 91 ARG A C 1
ATOM 751 O O . ARG A 1 91 ? -8.338 2.454 -0.860 1.00 97.00 91 ARG A O 1
ATOM 758 N N . GLN A 1 92 ? -8.847 2.742 -3.027 1.00 97.38 92 GLN A N 1
ATOM 759 C CA . GLN A 1 92 ? -10.282 2.512 -2.852 1.00 97.38 92 GLN A CA 1
ATOM 760 C C . GLN A 1 92 ? -10.564 1.117 -2.284 1.00 97.38 92 GLN A C 1
ATOM 762 O O . GLN A 1 92 ? -11.386 0.981 -1.372 1.00 97.38 92 GLN A O 1
ATOM 767 N N . GLY A 1 93 ? -9.857 0.095 -2.776 1.00 96.50 93 GLY A N 1
ATOM 768 C CA . GLY A 1 93 ? -9.945 -1.271 -2.266 1.00 96.50 93 GLY A CA 1
ATOM 769 C C . GLY A 1 93 ? -9.558 -1.374 -0.788 1.00 96.50 93 GLY A C 1
ATOM 770 O O . GLY A 1 93 ? -10.335 -1.894 0.016 1.00 96.50 93 GLY A O 1
ATOM 771 N N . LEU A 1 94 ? -8.402 -0.822 -0.410 1.00 95.88 94 LEU A N 1
ATOM 772 C CA . LEU A 1 94 ? -7.896 -0.855 0.967 1.00 95.88 94 LEU A CA 1
ATOM 773 C C . LEU A 1 94 ? -8.803 -0.098 1.944 1.00 95.88 94 LEU A C 1
ATOM 775 O O . LEU A 1 94 ? -9.114 -0.607 3.024 1.00 95.88 94 LEU A O 1
ATOM 779 N N . LEU A 1 95 ? -9.298 1.080 1.555 1.00 95.88 95 LEU A N 1
ATOM 780 C CA . LEU A 1 95 ? -10.217 1.869 2.379 1.00 95.88 95 LEU A CA 1
ATOM 781 C C . LEU A 1 95 ? -11.566 1.166 2.571 1.00 95.88 95 LEU A C 1
ATOM 783 O O . LEU A 1 95 ? -12.061 1.074 3.697 1.00 95.88 95 LEU A O 1
ATOM 787 N N . SER A 1 96 ? -12.132 0.608 1.498 1.00 96.50 96 SER A N 1
ATOM 788 C CA . SER A 1 96 ? -13.390 -0.150 1.564 1.00 96.50 96 SER A CA 1
ATOM 789 C C . SER A 1 96 ? -13.251 -1.381 2.459 1.00 96.50 96 SER A C 1
ATOM 791 O O . SER A 1 96 ? -14.125 -1.676 3.281 1.00 96.50 96 SER A O 1
ATOM 793 N N . TRP A 1 97 ? -12.122 -2.084 2.345 1.00 96.19 97 TRP A N 1
ATOM 794 C CA . TRP A 1 97 ? -11.802 -3.225 3.193 1.00 96.19 97 TRP A CA 1
ATOM 795 C C . TRP A 1 97 ? -11.654 -2.817 4.665 1.00 96.19 97 TRP A C 1
ATOM 797 O O . TRP A 1 97 ? -12.275 -3.441 5.530 1.00 96.19 97 TRP A O 1
ATOM 807 N N . LYS A 1 98 ? -10.925 -1.729 4.959 1.00 94.38 98 LYS A N 1
ATOM 808 C CA . LYS A 1 98 ? -10.767 -1.174 6.316 1.00 94.38 98 LYS A CA 1
ATOM 809 C C . LYS A 1 98 ? -12.120 -0.910 6.969 1.00 94.38 98 LYS A C 1
ATOM 811 O O . LYS A 1 98 ? -12.363 -1.309 8.112 1.00 94.38 98 LYS A O 1
ATOM 816 N N . GLU A 1 99 ? -13.025 -0.251 6.250 1.00 94.94 99 GLU A N 1
ATOM 817 C CA . GLU A 1 99 ? -14.372 0.019 6.750 1.00 94.94 99 GLU A CA 1
ATOM 818 C C . GLU A 1 99 ? -15.162 -1.258 7.033 1.00 94.94 99 GLU A C 1
ATOM 820 O O . GLU A 1 99 ? -15.848 -1.351 8.057 1.00 94.94 99 GLU A O 1
ATOM 825 N N . ALA A 1 100 ? -15.081 -2.241 6.135 1.00 93.88 100 ALA A N 1
ATOM 826 C CA . ALA A 1 100 ? -15.741 -3.523 6.314 1.00 93.88 100 ALA A CA 1
ATOM 827 C C . ALA A 1 100 ? -15.233 -4.221 7.584 1.00 93.88 100 ALA A C 1
ATOM 829 O O . ALA A 1 100 ? -16.050 -4.596 8.428 1.00 93.88 100 ALA A O 1
ATOM 830 N N . GLN A 1 101 ? -13.913 -4.310 7.783 1.00 92.62 101 GLN A N 1
ATOM 831 C CA . GLN A 1 101 ? -13.322 -4.932 8.975 1.00 92.62 101 GLN A CA 1
ATOM 832 C C . GLN A 1 101 ? -13.786 -4.267 10.274 1.00 92.62 101 GLN A C 1
ATOM 834 O O . GLN A 1 101 ? -14.228 -4.950 11.199 1.00 92.62 101 GLN A O 1
ATOM 839 N N . ARG A 1 102 ? -13.799 -2.930 10.331 1.00 90.06 102 ARG A N 1
ATOM 840 C CA . ARG A 1 102 ? -14.291 -2.186 11.506 1.00 90.06 102 ARG A CA 1
ATOM 841 C C . ARG A 1 102 ? -15.783 -2.433 11.773 1.00 90.06 102 ARG A C 1
ATOM 843 O O . ARG A 1 102 ? -16.199 -2.587 12.928 1.00 90.06 102 ARG A O 1
ATOM 850 N N . LYS A 1 103 ? -16.609 -2.532 10.723 1.00 91.75 103 LYS A N 1
ATOM 851 C CA . LYS A 1 103 ? -18.038 -2.892 10.836 1.00 91.75 103 LYS A CA 1
ATOM 852 C C . LYS A 1 103 ? -18.222 -4.331 11.333 1.00 91.75 103 LYS A C 1
ATOM 854 O O . LYS A 1 103 ? -19.126 -4.585 12.129 1.00 91.75 103 LYS A O 1
ATOM 859 N N . PHE A 1 104 ? -17.390 -5.276 10.898 1.00 89.75 104 PHE A N 1
ATOM 860 C CA . PHE A 1 104 ? -17.448 -6.662 11.376 1.00 89.75 104 PHE A CA 1
ATOM 861 C C . PHE A 1 104 ? -17.016 -6.778 12.838 1.00 89.75 104 PHE A C 1
ATOM 863 O O . PHE A 1 104 ? -17.724 -7.399 13.634 1.00 89.75 104 PHE A O 1
ATOM 870 N N . HIS A 1 105 ? -15.916 -6.123 13.210 1.00 87.12 105 HIS A N 1
ATOM 871 C CA . HIS A 1 105 ? -15.406 -6.139 14.576 1.00 87.12 105 HIS A CA 1
ATOM 872 C C . HIS A 1 105 ? -16.405 -5.519 15.568 1.00 87.12 105 HIS A C 1
ATOM 874 O O . HIS A 1 105 ? -16.777 -6.153 16.556 1.00 87.12 105 HIS A O 1
ATOM 880 N N . SER A 1 106 ? -16.955 -4.337 15.264 1.00 83.81 106 SER A N 1
ATOM 881 C CA . SER A 1 106 ? -17.980 -3.703 16.113 1.00 83.81 106 SER A CA 1
ATOM 882 C C . SER A 1 106 ? -19.242 -4.564 16.285 1.00 83.81 106 SER A C 1
ATOM 884 O O . SER A 1 106 ? -19.786 -4.655 17.390 1.00 83.81 106 SER A O 1
ATOM 886 N N . LYS A 1 107 ? -19.697 -5.262 15.231 1.00 79.38 107 LYS A N 1
ATOM 887 C CA . LYS A 1 107 ? -20.811 -6.225 15.321 1.00 79.38 107 LYS A CA 1
ATOM 888 C C . LYS A 1 107 ? -20.480 -7.411 16.231 1.00 79.38 107 LYS A C 1
ATOM 890 O O . LYS A 1 107 ? -21.338 -7.812 17.021 1.00 79.38 107 LYS A O 1
ATOM 895 N N . ALA A 1 108 ? -19.270 -7.963 16.141 1.00 79.81 108 ALA A N 1
ATOM 896 C CA . ALA A 1 108 ? -18.831 -9.077 16.980 1.00 79.81 108 ALA A CA 1
ATOM 897 C C . ALA A 1 108 ? -18.779 -8.685 18.466 1.00 79.81 108 ALA A C 1
ATOM 899 O O . ALA A 1 108 ? -19.354 -9.386 19.303 1.00 79.81 108 ALA A O 1
ATOM 900 N N . VAL A 1 109 ? -18.192 -7.525 18.781 1.00 77.31 109 VAL A N 1
ATOM 901 C CA . VAL A 1 109 ? -18.134 -6.974 20.146 1.00 77.31 109 VAL A CA 1
ATOM 902 C C . VAL A 1 109 ? -19.540 -6.737 20.707 1.00 77.31 109 VAL A C 1
ATOM 904 O O . VAL A 1 109 ? -19.854 -7.153 21.824 1.00 77.31 109 VAL A O 1
ATOM 907 N N . ASN A 1 110 ? -20.439 -6.138 19.920 1.00 74.62 110 ASN A N 1
ATOM 908 C CA . ASN A 1 110 ? -21.810 -5.875 20.363 1.00 74.62 110 ASN A CA 1
ATOM 909 C C . ASN A 1 110 ? -22.613 -7.173 20.596 1.00 74.62 110 ASN A C 1
ATOM 911 O O . ASN A 1 110 ? -23.355 -7.291 21.572 1.00 74.62 110 ASN A O 1
ATOM 915 N N . ASN A 1 111 ? -22.440 -8.187 19.740 1.00 72.62 111 ASN A N 1
ATOM 916 C CA . ASN A 1 111 ? -23.067 -9.500 19.924 1.00 72.62 111 ASN A CA 1
ATOM 917 C C . ASN A 1 111 ? -22.544 -10.209 21.186 1.00 72.62 111 ASN A C 1
ATOM 919 O O . ASN A 1 111 ? -23.335 -10.761 21.954 1.00 72.62 111 ASN A O 1
ATOM 923 N N . HIS A 1 112 ? -21.234 -10.141 21.448 1.00 73.06 112 HIS A N 1
ATOM 924 C CA . HIS A 1 112 ? -20.647 -10.652 22.687 1.00 73.06 112 HIS A CA 1
ATOM 925 C C . HIS A 1 112 ? -21.281 -9.989 23.920 1.00 73.06 112 HIS A C 1
ATOM 927 O O . HIS A 1 112 ? -21.756 -10.690 24.816 1.00 73.06 112 HIS A O 1
ATOM 933 N N . ASN A 1 113 ? -21.385 -8.656 23.928 1.00 70.38 113 ASN A N 1
ATOM 934 C CA . ASN A 1 113 ? -22.019 -7.917 25.021 1.00 70.38 113 ASN A CA 1
ATOM 935 C C . ASN A 1 113 ? -23.492 -8.304 25.213 1.00 70.38 113 ASN A C 1
ATOM 937 O O . ASN A 1 113 ? -23.919 -8.533 26.345 1.00 70.38 113 ASN A O 1
ATOM 941 N N . ARG A 1 114 ? -24.261 -8.474 24.128 1.00 63.22 114 ARG A N 1
ATOM 942 C CA . ARG A 1 114 ? -25.656 -8.940 24.216 1.00 63.22 114 ARG A CA 1
ATOM 943 C C . ARG A 1 114 ? -25.763 -10.324 24.849 1.00 63.22 114 ARG A C 1
ATOM 945 O O . ARG A 1 114 ? -26.540 -10.489 25.784 1.00 63.22 114 ARG A O 1
ATOM 952 N N . ARG A 1 115 ? -24.970 -11.305 24.405 1.00 62.25 115 ARG A N 1
ATOM 953 C CA . ARG A 1 115 ? -24.976 -12.665 24.985 1.00 62.25 115 ARG A CA 1
ATOM 954 C C . ARG A 1 115 ? -24.624 -12.655 26.473 1.00 62.25 115 ARG A C 1
ATOM 956 O O . ARG A 1 115 ? -25.243 -13.377 27.249 1.00 62.25 115 ARG A O 1
ATOM 963 N N . ARG A 1 116 ? -23.687 -11.794 26.882 1.00 58.03 116 ARG A N 1
ATOM 964 C CA . ARG A 1 116 ? -23.304 -11.612 28.290 1.00 58.03 116 ARG A CA 1
ATOM 965 C C . ARG A 1 116 ? -24.446 -11.053 29.147 1.00 58.03 116 ARG A C 1
ATOM 967 O O . ARG A 1 116 ? -24.620 -11.497 30.279 1.00 58.03 116 ARG A O 1
ATOM 974 N N . CYS A 1 117 ? -25.253 -10.135 28.612 1.00 55.56 117 CYS A N 1
ATOM 975 C CA . CYS A 1 117 ? -26.416 -9.576 29.313 1.00 55.56 117 CYS A CA 1
ATOM 976 C C . CYS A 1 117 ? -27.580 -10.573 29.462 1.00 55.56 117 CYS A C 1
ATOM 978 O O . CYS A 1 117 ? -28.317 -10.495 30.442 1.00 55.56 117 CYS A O 1
ATOM 980 N N . TYR A 1 118 ? -27.723 -11.541 28.549 1.00 53.88 118 TYR A N 1
ATOM 981 C CA . TYR A 1 118 ? -28.736 -12.603 28.661 1.00 53.88 118 TYR A CA 1
ATOM 982 C C . TYR A 1 118 ? -28.319 -13.775 29.575 1.00 53.88 118 TYR A C 1
ATOM 984 O O . TYR A 1 118 ? -29.139 -14.647 29.843 1.00 53.88 118 TYR A O 1
ATOM 992 N N . GLY A 1 119 ? -27.083 -13.789 30.095 1.00 53.19 119 GLY A N 1
ATOM 993 C CA . GLY A 1 119 ? -26.539 -14.863 30.941 1.00 53.19 119 GLY A CA 1
ATOM 994 C C . GLY A 1 119 ? -26.617 -14.644 32.457 1.00 53.19 119 GLY A C 1
ATOM 995 O O . 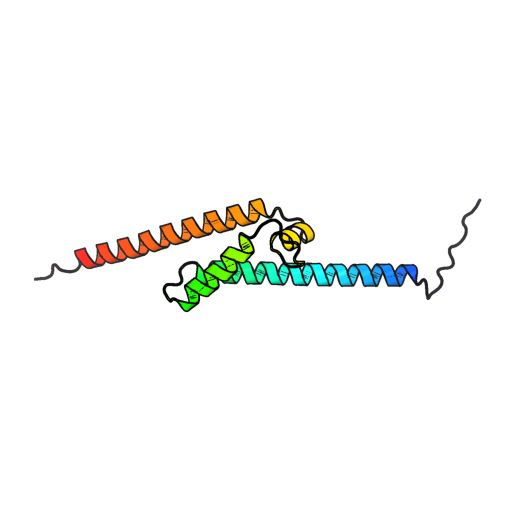GLY A 1 119 ? -26.052 -15.435 33.203 1.00 53.19 119 GLY A O 1
ATOM 996 N N . ARG A 1 120 ? -27.282 -13.586 32.946 1.00 49.97 120 ARG A N 1
ATOM 997 C CA . ARG A 1 120 ? -27.419 -13.301 34.390 1.00 49.97 120 ARG A CA 1
ATOM 998 C C . ARG A 1 120 ? -28.882 -13.405 34.847 1.00 49.97 120 ARG A C 1
ATOM 1000 O O . ARG A 1 120 ? -29.458 -12.461 35.371 1.00 49.97 120 ARG A O 1
ATOM 1007 N N . LYS A 1 121 ? -29.499 -14.559 34.587 1.00 53.03 121 LYS A N 1
ATOM 1008 C CA . LYS A 1 121 ? -30.756 -15.002 35.210 1.00 53.03 121 LYS A CA 1
ATOM 1009 C C . LYS A 1 121 ? -30.661 -16.499 35.490 1.00 53.03 121 LYS A C 1
ATOM 1011 O O . LYS A 1 121 ? -31.172 -17.306 34.725 1.00 53.03 121 LYS A O 1
ATOM 1016 N N . THR A 1 122 ? -29.995 -16.864 36.576 1.00 50.88 122 THR A N 1
ATOM 1017 C CA . THR A 1 122 ? -30.149 -18.183 37.195 1.00 50.88 122 THR A CA 1
ATOM 1018 C C . THR A 1 122 ? -30.221 -17.969 38.700 1.00 50.88 122 THR A C 1
ATOM 1020 O O . THR A 1 122 ? -29.258 -17.458 39.263 1.00 50.88 122 THR A O 1
ATOM 1023 N N . ALA A 1 123 ? -31.421 -18.275 39.210 1.00 44.38 123 ALA A N 1
ATOM 1024 C CA . ALA A 1 123 ? -31.904 -18.499 40.578 1.00 44.38 123 ALA A CA 1
ATOM 1025 C C . ALA A 1 123 ? -31.042 -18.034 41.759 1.00 44.38 123 ALA A C 1
ATOM 1027 O O . ALA A 1 123 ? -29.925 -18.564 41.930 1.00 44.38 123 ALA A O 1
#

pLDDT: mean 84.89, std 15.62, range [40.0, 97.38]

Sequence (123 aa):
MNNSLVFRDPTDSGLLERLLRKNIQEGEEGLMLAVLADAVEYFQKYVLAEDEKGKKLFQEEEEWILEKNSDWLFSFENICEALRLDPNYIRQGLLSWKEAQRKFHSKAVNNHNRRRCYGRKTA

Radius of gyration: 25.53 Å; chains: 1; bounding box: 64×32×93 Å